Protein AF-H1VP75-F1 (afdb_monomer_lite)

Structure (mmCIF, N/CA/C/O backbone):
data_AF-H1VP75-F1
#
_entry.id   AF-H1VP75-F1
#
loop_
_atom_site.group_PDB
_atom_site.id
_atom_site.type_symbol
_atom_site.label_atom_id
_atom_site.label_alt_id
_atom_site.label_comp_id
_atom_site.label_asym_id
_atom_site.label_entity_id
_atom_site.label_seq_id
_atom_site.pdbx_PDB_ins_code
_atom_site.Cartn_x
_atom_site.Cartn_y
_atom_site.Cartn_z
_atom_site.occupancy
_atom_site.B_iso_or_equiv
_atom_site.auth_seq_id
_atom_site.auth_comp_id
_atom_site.auth_asym_id
_atom_site.auth_atom_id
_atom_site.pdbx_PDB_model_num
ATOM 1 N N . MET A 1 1 ? -31.547 -0.825 -14.339 1.00 32.09 1 MET A N 1
ATOM 2 C CA . MET A 1 1 ? -30.830 0.451 -14.137 1.00 32.09 1 MET A CA 1
ATOM 3 C C . MET A 1 1 ? -29.362 0.107 -13.967 1.00 32.09 1 MET A C 1
ATOM 5 O O . MET A 1 1 ? -29.005 -0.472 -12.954 1.00 32.09 1 MET A O 1
ATOM 9 N N . MET A 1 2 ? -28.558 0.314 -15.010 1.00 28.89 2 MET A N 1
ATOM 10 C CA . MET A 1 2 ? -27.114 0.065 -14.983 1.00 28.89 2 MET A CA 1
ATOM 11 C C . MET A 1 2 ? -26.442 1.305 -14.394 1.00 28.89 2 MET A C 1
ATOM 13 O O . MET A 1 2 ? -26.453 2.360 -15.022 1.00 28.89 2 MET A O 1
ATOM 17 N N . PHE A 1 3 ? -25.909 1.200 -13.179 1.00 34.31 3 PHE A N 1
ATOM 18 C CA . PHE A 1 3 ? -25.019 2.226 -12.650 1.00 34.31 3 PHE A CA 1
ATOM 19 C C . PHE A 1 3 ? -23.658 2.045 -13.317 1.00 34.31 3 PHE A C 1
ATOM 21 O O . PHE A 1 3 ? -22.965 1.057 -13.089 1.00 34.31 3 PHE A O 1
ATOM 28 N N . SER A 1 4 ? -23.312 2.988 -14.189 1.00 37.53 4 SER A N 1
ATOM 29 C CA . SER A 1 4 ? -21.986 3.100 -14.785 1.00 37.53 4 SER A CA 1
ATOM 30 C C . SER A 1 4 ? -20.977 3.393 -13.671 1.00 37.53 4 SER A C 1
ATOM 32 O O . SER A 1 4 ? -20.866 4.535 -13.225 1.00 37.53 4 SER A O 1
ATOM 34 N N . ARG A 1 5 ? -20.266 2.361 -13.192 1.00 43.53 5 ARG A N 1
ATOM 35 C CA . ARG A 1 5 ? -19.042 2.494 -12.382 1.00 43.53 5 ARG A CA 1
ATOM 36 C C . ARG A 1 5 ? -17.958 3.063 -13.298 1.00 43.53 5 ARG A C 1
ATOM 38 O O . ARG A 1 5 ? -17.157 2.333 -13.870 1.00 43.53 5 ARG A O 1
ATOM 45 N N . GLN A 1 6 ? -17.978 4.373 -13.499 1.00 41.84 6 GLN A N 1
ATOM 46 C CA . GLN A 1 6 ? -16.830 5.056 -14.073 1.00 41.84 6 GLN A CA 1
ATOM 47 C C . GLN A 1 6 ? -15.766 5.083 -12.975 1.00 41.84 6 GLN A C 1
ATOM 49 O O . GLN A 1 6 ? -16.016 5.611 -11.890 1.00 41.84 6 GLN A O 1
ATOM 54 N N . SER A 1 7 ? -14.643 4.405 -13.218 1.00 49.62 7 SER A N 1
ATOM 55 C CA . SER A 1 7 ? -13.555 4.282 -12.250 1.00 49.62 7 SER A CA 1
ATOM 56 C C . SER A 1 7 ? -13.101 5.677 -11.821 1.00 49.62 7 SER A C 1
ATOM 58 O O . SER A 1 7 ? -12.815 6.527 -12.667 1.00 49.62 7 SER A O 1
ATOM 60 N N . VAL A 1 8 ? -13.064 5.917 -10.507 1.00 52.34 8 VAL A N 1
ATOM 61 C CA . VAL A 1 8 ? -12.624 7.182 -9.890 1.00 52.34 8 VAL A CA 1
ATOM 62 C C . VAL A 1 8 ? -11.260 7.616 -10.444 1.00 52.34 8 VAL A C 1
ATOM 64 O O . VAL A 1 8 ? -11.015 8.810 -10.615 1.00 52.34 8 VAL A O 1
ATOM 67 N N . TYR A 1 9 ? -10.424 6.648 -10.828 1.00 51.28 9 TYR A N 1
ATOM 68 C CA . TYR A 1 9 ? -9.094 6.858 -11.391 1.00 51.28 9 TYR A CA 1
ATOM 69 C C . TYR A 1 9 ? -9.112 7.573 -12.746 1.00 51.28 9 TYR A C 1
ATOM 71 O O . TYR A 1 9 ? -8.300 8.461 -12.977 1.00 51.28 9 TYR A O 1
ATOM 79 N N . GLN A 1 10 ? -10.115 7.317 -13.587 1.00 48.91 10 GLN A N 1
ATOM 80 C CA . GLN A 1 10 ? -10.222 7.912 -14.925 1.00 48.91 10 GLN A CA 1
ATOM 81 C C . GLN A 1 10 ? -10.515 9.421 -14.901 1.00 48.91 10 GLN A C 1
ATOM 83 O O . GLN A 1 10 ? -10.321 10.117 -15.895 1.00 48.91 10 GLN A O 1
ATOM 88 N N . LYS A 1 11 ? -11.021 9.940 -13.775 1.00 43.41 11 LYS A N 1
ATOM 89 C CA . LYS A 1 11 ? -11.363 11.359 -13.629 1.00 43.41 11 LYS A CA 1
ATOM 90 C C . LYS A 1 11 ? -10.147 12.217 -13.266 1.00 43.41 11 LYS A C 1
ATOM 92 O O . LYS A 1 11 ? -10.139 13.399 -13.605 1.00 43.41 11 LYS A O 1
ATOM 97 N N . LEU A 1 12 ? -9.130 11.644 -12.618 1.00 52.31 12 LEU A N 1
ATOM 98 C CA . LEU A 1 12 ? -7.956 12.384 -12.142 1.00 52.31 12 LEU A CA 1
ATOM 99 C C . LEU A 1 12 ? -7.039 12.846 -13.287 1.00 52.31 12 LEU A C 1
ATOM 101 O O . LEU A 1 12 ? -6.539 13.966 -13.226 1.00 52.31 12 LEU A O 1
ATOM 105 N N . ASP A 1 13 ? -6.921 12.067 -14.363 1.00 46.62 13 ASP A N 1
ATOM 106 C CA . ASP A 1 13 ? -6.095 12.419 -15.532 1.00 46.62 13 ASP A CA 1
ATOM 107 C C . ASP A 1 13 ? -6.601 13.667 -16.285 1.00 46.62 13 ASP A C 1
ATOM 109 O O . ASP A 1 13 ? -5.836 14.348 -16.960 1.00 46.62 13 ASP A O 1
ATOM 113 N N . SER A 1 14 ? -7.888 14.009 -16.148 1.00 42.66 14 SER A N 1
ATOM 114 C CA . SER A 1 14 ? -8.517 15.128 -16.874 1.00 42.66 14 SER A CA 1
ATOM 115 C C . SER A 1 14 ? -8.315 16.513 -16.244 1.00 42.66 14 SER A C 1
ATOM 117 O O . SER A 1 14 ? -8.568 17.527 -16.891 1.00 42.66 14 SER A O 1
ATOM 119 N N . VAL A 1 15 ? -7.890 16.583 -14.979 1.00 46.62 15 VAL A N 1
ATOM 120 C CA . VAL A 1 15 ? -7.862 17.844 -14.213 1.00 46.62 15 VAL A CA 1
ATOM 121 C C . VAL A 1 15 ? -6.537 18.601 -14.370 1.00 46.62 15 VAL A C 1
ATOM 123 O O . VAL A 1 15 ? -6.511 19.816 -14.197 1.00 46.62 15 VAL A O 1
ATOM 126 N N . SER A 1 16 ? -5.444 17.939 -14.761 1.00 43.50 16 SER A N 1
ATOM 127 C CA . SER A 1 16 ? -4.120 18.574 -14.865 1.00 43.50 16 SER A CA 1
ATOM 128 C C . SER A 1 16 ? -3.934 19.507 -16.070 1.00 43.50 16 SER A C 1
ATOM 130 O O . SER A 1 16 ? -2.901 20.162 -16.164 1.00 43.50 16 SER A O 1
ATOM 132 N N . GLU A 1 17 ? -4.896 19.587 -16.992 1.00 40.44 17 GLU A N 1
ATOM 133 C CA . GLU A 1 17 ? -4.772 20.393 -18.219 1.00 40.44 17 GLU A CA 1
ATOM 134 C C . GLU A 1 17 ? -5.395 21.801 -18.117 1.00 40.44 17 GLU A C 1
ATOM 136 O O . GLU A 1 17 ? -5.283 22.590 -19.054 1.00 40.44 17 GLU A O 1
ATOM 141 N N . ILE A 1 18 ? -6.036 22.155 -16.994 1.00 44.81 18 ILE A N 1
ATOM 142 C CA . ILE A 1 18 ? -6.855 23.375 -16.880 1.00 44.81 18 ILE A CA 1
ATOM 143 C C . ILE A 1 18 ? -6.357 24.291 -15.749 1.00 44.81 18 ILE A C 1
ATOM 145 O O . ILE A 1 18 ? -7.053 24.501 -14.763 1.00 44.81 18 ILE A O 1
ATOM 149 N N . GLU A 1 19 ? -5.180 24.902 -15.893 1.00 38.16 19 GLU A N 1
ATOM 150 C CA . GLU A 1 19 ? -4.859 26.135 -15.154 1.00 38.16 19 GLU A CA 1
ATOM 151 C C . GLU A 1 19 ? -4.257 27.182 -16.095 1.00 38.16 19 GLU A C 1
ATOM 153 O O . GLU A 1 19 ? -3.080 27.160 -16.450 1.00 38.16 19 GLU A O 1
ATOM 158 N N . GLY A 1 20 ? -5.108 28.125 -16.507 1.00 32.78 20 GLY A N 1
ATOM 159 C CA . GLY A 1 20 ? -4.733 29.281 -17.305 1.00 32.78 20 GLY A CA 1
ATOM 160 C C . GLY A 1 20 ? -5.562 30.519 -16.957 1.00 32.78 20 GLY A C 1
ATOM 161 O O . GLY A 1 20 ? -6.690 30.645 -17.413 1.00 32.78 20 GLY A O 1
ATOM 162 N N . SER A 1 21 ? -4.906 31.458 -16.267 1.00 41.31 21 SER A N 1
ATOM 163 C CA . SER A 1 21 ? -4.998 32.924 -16.428 1.00 41.31 21 SER A CA 1
ATOM 164 C C . SER A 1 21 ? -6.206 33.739 -15.909 1.00 41.31 21 SER A C 1
ATOM 166 O O . SER A 1 21 ? -7.359 33.328 -15.978 1.00 41.31 21 SER A O 1
ATOM 168 N N . CYS A 1 22 ? -5.860 34.997 -15.567 1.00 34.41 22 CYS A N 1
ATOM 169 C CA . CYS A 1 22 ? -6.651 36.224 -15.340 1.00 34.41 22 CYS A CA 1
ATOM 170 C C . CYS A 1 22 ? -7.247 36.444 -13.931 1.00 34.41 22 CYS A C 1
ATOM 172 O O . CYS A 1 22 ? -7.777 35.527 -13.325 1.00 34.41 22 CYS A O 1
ATOM 174 N N . CYS A 1 23 ? -7.230 37.649 -13.341 1.00 35.09 23 CYS A N 1
ATOM 175 C CA . CYS A 1 23 ? -7.041 39.002 -13.890 1.00 35.09 23 CYS A CA 1
ATOM 176 C C . CYS A 1 23 ? -6.851 40.058 -12.774 1.00 35.09 23 CYS A C 1
ATOM 178 O O . CYS A 1 23 ? -7.341 39.887 -11.660 1.00 35.09 23 CYS A O 1
ATOM 180 N N . ASP A 1 24 ? -6.197 41.162 -13.143 1.00 38.38 24 ASP A N 1
ATOM 181 C CA . ASP A 1 24 ? -6.034 42.439 -12.425 1.00 38.38 24 ASP A CA 1
ATOM 182 C C . ASP A 1 24 ? -6.981 43.509 -13.021 1.00 38.38 24 ASP A C 1
ATOM 184 O O . ASP A 1 24 ? -7.238 43.441 -14.229 1.00 38.38 24 ASP A O 1
ATOM 188 N N . SER A 1 25 ? -7.475 44.469 -12.216 1.00 40.12 25 SER A N 1
ATOM 189 C CA . SER A 1 25 ? -7.708 45.904 -12.547 1.00 40.12 25 SER A CA 1
ATOM 190 C C . SER A 1 25 ? -8.699 46.627 -11.607 1.00 40.12 25 SER A C 1
ATOM 192 O O . SER A 1 25 ? -9.813 46.164 -11.355 1.00 40.12 25 SER A O 1
ATOM 194 N N . ASP A 1 26 ? -8.276 47.826 -11.193 1.00 40.31 26 ASP A N 1
ATOM 195 C CA . ASP A 1 26 ? -8.882 48.814 -10.289 1.00 40.31 26 ASP A CA 1
ATOM 196 C C . ASP A 1 26 ? -9.926 49.799 -10.906 1.00 40.31 26 ASP A C 1
ATOM 198 O O . ASP A 1 26 ? -9.920 50.105 -12.096 1.00 40.31 26 ASP A O 1
ATOM 202 N N . ASP A 1 27 ? -10.699 50.406 -9.987 1.00 44.50 27 ASP A N 1
ATOM 203 C CA . ASP A 1 27 ? -11.094 51.832 -9.840 1.00 44.50 27 ASP A CA 1
ATOM 204 C C . ASP A 1 27 ? -12.328 52.528 -10.497 1.00 44.50 27 ASP A C 1
ATOM 206 O O . ASP A 1 27 ? -12.499 52.622 -11.709 1.00 44.50 27 ASP A O 1
ATOM 210 N N . ARG A 1 28 ? -13.021 53.268 -9.597 1.00 37.69 28 ARG A N 1
ATOM 211 C CA . ARG A 1 28 ? -13.555 54.657 -9.705 1.00 37.69 28 ARG A CA 1
ATOM 212 C C . ARG A 1 28 ? -15.016 54.963 -10.136 1.00 37.69 28 ARG A C 1
ATOM 214 O O . ARG A 1 28 ? -15.326 55.197 -11.294 1.00 37.69 28 ARG A O 1
ATOM 221 N N . GLY A 1 29 ? -15.859 55.196 -9.117 1.00 36.44 29 GLY A N 1
ATOM 222 C CA . GLY A 1 29 ? -16.499 56.499 -8.809 1.00 36.44 29 GLY A CA 1
ATOM 223 C C . GLY A 1 29 ? -17.673 57.046 -9.651 1.00 36.44 29 GLY A C 1
ATOM 224 O O . GLY A 1 29 ? -17.472 57.621 -10.714 1.00 36.44 29 GLY A O 1
ATOM 225 N N . SER A 1 30 ? -18.880 57.077 -9.065 1.00 42.69 30 SER A N 1
ATOM 226 C CA . SER A 1 30 ? -19.946 58.044 -9.399 1.00 42.69 30 SER A CA 1
ATOM 227 C C . SER A 1 30 ? -20.739 58.423 -8.138 1.00 42.69 30 SER A C 1
ATOM 229 O O . SER A 1 30 ? -21.188 57.556 -7.389 1.00 42.69 30 SER A O 1
ATOM 231 N N . ILE A 1 31 ? -20.869 59.726 -7.873 1.00 42.03 31 ILE A N 1
ATOM 232 C CA . ILE A 1 31 ? -21.568 60.302 -6.714 1.00 42.03 31 ILE A CA 1
ATOM 233 C C . ILE A 1 31 ? -23.073 60.375 -7.026 1.00 42.03 31 ILE A C 1
ATOM 235 O O . ILE A 1 31 ? -23.482 61.099 -7.930 1.00 42.03 31 ILE A O 1
ATOM 239 N N . TYR A 1 32 ? -23.902 59.661 -6.256 1.00 42.69 32 TYR A N 1
ATOM 240 C CA . TYR A 1 32 ? -25.370 59.669 -6.350 1.00 42.69 32 TYR A CA 1
ATOM 241 C C . TYR A 1 32 ? -25.986 60.328 -5.103 1.00 42.69 32 TYR A C 1
ATOM 243 O O . TYR A 1 32 ? -25.679 59.944 -3.977 1.00 42.69 32 TYR A O 1
ATOM 251 N N . GLN A 1 33 ? -26.865 61.316 -5.295 1.00 51.53 33 GLN A N 1
ATOM 252 C CA . GLN A 1 33 ? -27.595 62.036 -4.239 1.00 51.53 33 GLN A CA 1
ATOM 253 C C . GLN A 1 33 ? -29.084 61.630 -4.242 1.00 51.53 33 GLN A C 1
ATOM 255 O O . GLN A 1 33 ? -29.780 61.957 -5.206 1.00 51.53 33 GLN A O 1
ATOM 260 N N . PRO A 1 34 ? -29.601 60.948 -3.191 1.00 52.00 34 PRO A N 1
ATOM 261 C CA . PRO A 1 34 ? -31.041 60.685 -3.084 1.00 52.00 34 PRO A CA 1
ATOM 262 C C . PRO A 1 34 ? -31.659 60.949 -1.684 1.00 52.00 34 PRO A C 1
ATOM 264 O O . PRO A 1 34 ? -32.256 60.040 -1.109 1.00 52.00 34 PRO A O 1
ATOM 267 N N . ASP A 1 35 ? -31.594 62.154 -1.099 1.00 60.47 35 ASP A N 1
ATOM 268 C CA . ASP A 1 35 ? -32.059 62.362 0.304 1.00 60.47 35 ASP A CA 1
ATOM 269 C C . ASP A 1 35 ? -33.523 62.839 0.507 1.00 60.47 35 ASP A C 1
ATOM 271 O O . ASP A 1 35 ? -33.879 63.360 1.559 1.00 60.47 35 ASP A O 1
ATOM 275 N N . LEU A 1 36 ? -34.442 62.641 -0.447 1.00 56.59 36 LEU A N 1
ATOM 276 C CA . LEU A 1 36 ? -35.873 62.954 -0.207 1.00 56.59 36 LEU A CA 1
ATOM 277 C C . LEU A 1 36 ? -36.813 61.767 -0.430 1.00 56.59 36 LEU A C 1
ATOM 279 O O . LEU A 1 36 ? -37.735 61.544 0.353 1.00 56.59 36 LEU A O 1
ATOM 283 N N . LYS A 1 37 ? -36.535 60.924 -1.428 1.00 55.75 37 LYS A N 1
ATOM 284 C CA . LYS A 1 37 ? -37.311 59.700 -1.675 1.00 55.75 37 LYS A CA 1
ATOM 285 C C . LYS A 1 37 ? -37.009 58.626 -0.616 1.00 55.75 37 LYS A C 1
ATOM 287 O O . LYS A 1 37 ? -37.915 57.937 -0.170 1.00 55.75 37 LYS A O 1
ATOM 292 N N . SER A 1 38 ? -35.770 58.554 -0.123 1.00 57.03 38 SER A N 1
ATOM 293 C CA . SER A 1 38 ? -35.338 57.565 0.879 1.00 57.03 38 SER A CA 1
ATOM 294 C C . SER A 1 38 ? -36.133 57.642 2.193 1.00 57.03 38 SER A C 1
ATOM 296 O O . SER A 1 38 ? -36.594 56.622 2.699 1.00 57.03 38 SER A O 1
ATOM 298 N N . ARG A 1 39 ? -36.400 58.852 2.707 1.00 60.00 39 ARG A N 1
ATOM 299 C CA . ARG A 1 39 ? -37.064 59.057 4.010 1.00 60.00 39 ARG A CA 1
ATOM 300 C C . ARG A 1 39 ? -38.538 58.634 4.019 1.00 60.00 39 ARG A C 1
ATOM 302 O O . ARG A 1 39 ? -39.005 58.071 5.006 1.00 60.00 39 ARG A O 1
ATOM 309 N N . TYR A 1 40 ? -39.250 58.838 2.909 1.00 56.88 40 TYR A N 1
ATOM 310 C CA . TYR A 1 40 ? -40.641 58.395 2.748 1.00 56.88 40 TYR A CA 1
ATOM 311 C C . TYR A 1 40 ? -40.747 56.867 2.633 1.00 56.88 40 TYR A C 1
ATOM 313 O O . TYR A 1 40 ? -41.614 56.250 3.252 1.00 56.88 40 TYR A O 1
ATOM 321 N N . TYR A 1 41 ? -39.821 56.243 1.896 1.00 58.72 41 TYR A N 1
ATOM 322 C CA . TYR A 1 41 ? -39.771 54.788 1.762 1.00 58.72 41 TYR A CA 1
ATOM 323 C C . TYR A 1 41 ? -39.322 54.114 3.068 1.00 58.72 41 TYR A C 1
ATOM 325 O O . TYR A 1 41 ? -39.960 53.158 3.492 1.00 58.72 41 TYR A O 1
ATOM 333 N N . LEU A 1 42 ? -38.315 54.641 3.772 1.00 59.69 42 LEU A N 1
ATOM 334 C CA . LEU A 1 42 ? -37.918 54.162 5.103 1.00 59.69 42 LEU A CA 1
ATOM 335 C C . LEU A 1 42 ? -39.085 54.248 6.099 1.00 59.69 42 LEU A C 1
ATOM 337 O O . LEU A 1 42 ? -39.408 53.254 6.744 1.00 59.69 42 LEU A O 1
ATOM 341 N N . SER A 1 43 ? -39.784 55.385 6.163 1.00 62.56 43 SER A N 1
ATOM 342 C CA . SER A 1 43 ? -40.938 55.574 7.054 1.00 62.56 43 SER A CA 1
ATOM 343 C C . SER A 1 43 ? -42.071 54.565 6.811 1.00 62.56 43 SER A C 1
ATOM 345 O O . SER A 1 43 ? -42.667 54.087 7.776 1.00 62.56 43 SER A O 1
ATOM 347 N N . GLN A 1 44 ? -42.347 54.188 5.556 1.00 61.84 44 GLN A N 1
ATOM 348 C CA . GLN A 1 44 ? -43.374 53.186 5.243 1.00 61.84 44 GLN A CA 1
ATOM 349 C C . GLN A 1 44 ? -42.910 51.729 5.377 1.00 61.84 44 GLN A C 1
ATOM 351 O O . GLN A 1 44 ? -43.738 50.850 5.631 1.00 61.84 44 GLN A O 1
ATOM 356 N N . MET A 1 45 ? -41.621 51.445 5.182 1.00 63.09 45 MET A N 1
ATOM 357 C CA . MET A 1 45 ? -41.094 50.075 5.184 1.00 63.09 45 MET A CA 1
ATOM 358 C C . MET A 1 45 ? -40.737 49.582 6.593 1.00 63.09 45 MET A C 1
ATOM 360 O O . MET A 1 45 ? -40.909 48.400 6.880 1.00 63.09 45 MET A O 1
ATOM 364 N N . LEU A 1 46 ? -40.328 50.475 7.502 1.00 71.50 46 LEU A N 1
ATOM 365 C CA . LEU A 1 46 ? -39.996 50.147 8.895 1.00 71.50 46 LEU A CA 1
ATOM 366 C C . LEU A 1 46 ? -41.107 49.399 9.668 1.00 71.50 46 LEU A C 1
ATOM 368 O O . LEU A 1 46 ? -40.794 48.362 10.257 1.00 71.50 46 LEU A O 1
ATOM 372 N N . PRO A 1 47 ? -42.392 49.822 9.658 1.00 74.31 47 PRO A N 1
ATOM 373 C CA . PRO A 1 47 ? -43.441 49.093 10.378 1.00 74.31 47 PRO A CA 1
ATOM 374 C C . PRO A 1 47 ? -43.728 47.717 9.762 1.00 74.31 47 PRO A C 1
ATOM 376 O O . PRO A 1 47 ? -44.046 46.773 10.481 1.00 74.31 47 PRO A O 1
ATOM 379 N N . LYS A 1 48 ? -43.566 47.575 8.440 1.00 76.88 48 LYS A N 1
ATOM 380 C CA . LYS A 1 48 ? -43.761 46.302 7.730 1.00 76.88 48 LYS A CA 1
ATOM 381 C C . LYS A 1 48 ? -42.634 45.316 8.034 1.00 76.88 48 LYS A C 1
ATOM 383 O O . LYS A 1 48 ? -42.911 44.150 8.295 1.00 76.88 48 LYS A O 1
ATOM 388 N N . CYS A 1 49 ? -41.388 45.789 8.075 1.00 75.56 49 CYS A N 1
ATOM 389 C CA . CYS A 1 49 ? -40.243 44.983 8.487 1.00 75.56 49 CYS A CA 1
ATOM 390 C C . CYS A 1 49 ? -40.357 44.557 9.955 1.00 75.56 49 CYS A C 1
ATOM 392 O O . CYS A 1 49 ? -40.134 43.391 10.258 1.00 75.56 49 CYS A O 1
ATOM 394 N N . ALA A 1 50 ? -40.757 45.459 10.857 1.00 78.62 50 ALA A N 1
ATOM 395 C CA . ALA A 1 50 ? -40.938 45.129 12.271 1.00 78.62 50 ALA A CA 1
ATOM 396 C C . ALA A 1 50 ? -42.025 44.061 12.484 1.00 78.62 50 ALA A C 1
ATOM 398 O O . ALA A 1 50 ? -41.824 43.121 13.252 1.00 78.62 50 ALA A O 1
ATOM 399 N N . LEU A 1 51 ? -43.145 44.160 11.759 1.00 81.00 51 LEU A N 1
ATOM 400 C CA . LEU A 1 51 ? -44.225 43.175 11.818 1.00 81.00 51 LEU A CA 1
ATOM 401 C C . LEU A 1 51 ? -43.781 41.824 11.238 1.00 81.00 51 LEU A C 1
ATOM 403 O O . LEU A 1 51 ? -44.006 40.789 11.860 1.00 81.00 51 LEU A O 1
ATOM 407 N N . PHE A 1 52 ? -43.081 41.827 10.101 1.00 81.75 52 PHE A N 1
ATOM 408 C CA . PHE A 1 52 ? -42.553 40.606 9.487 1.00 81.75 52 PHE A CA 1
ATOM 409 C C . PHE A 1 52 ? -41.519 39.907 10.382 1.00 81.75 52 PHE A C 1
ATOM 411 O O . PHE A 1 52 ? -41.625 38.706 10.623 1.00 81.75 52 PHE A O 1
ATOM 418 N N . LEU A 1 53 ? -40.567 40.657 10.944 1.00 81.38 53 LEU A N 1
ATOM 419 C CA . LEU A 1 53 ? -39.569 40.122 11.873 1.00 81.38 53 LEU A CA 1
ATOM 420 C C . LEU A 1 53 ? -40.226 39.588 13.154 1.00 81.38 53 LEU A C 1
ATOM 422 O O . LEU A 1 53 ? -39.863 38.508 13.610 1.00 81.38 53 LEU A O 1
ATOM 426 N N . GLY A 1 54 ? -41.234 40.281 13.694 1.00 78.62 54 GLY A N 1
ATOM 427 C CA . GLY A 1 54 ? -41.997 39.814 14.854 1.00 78.62 54 GLY A CA 1
ATOM 428 C C . GLY A 1 54 ? -42.722 38.487 14.604 1.00 78.62 54 GLY A C 1
ATOM 429 O O . GLY A 1 54 ? -42.661 37.588 15.440 1.00 78.62 54 GLY A O 1
ATOM 430 N N . VAL A 1 55 ? -43.346 38.324 13.432 1.00 82.25 55 VAL A N 1
ATOM 431 C CA . VAL A 1 55 ? -44.014 37.070 13.033 1.00 82.25 55 VAL A CA 1
ATOM 432 C C . VAL A 1 55 ? -43.006 35.929 12.863 1.00 82.25 55 VAL A C 1
ATOM 434 O O . VAL A 1 55 ? -43.255 34.823 13.341 1.00 82.25 55 VAL A O 1
ATOM 437 N N . VAL A 1 56 ? -41.844 36.194 12.255 1.00 77.75 56 VAL A N 1
ATOM 438 C CA . VAL A 1 56 ? -40.766 35.200 12.109 1.00 77.75 56 VAL A CA 1
ATOM 439 C C . VAL A 1 56 ? -40.217 34.770 13.473 1.00 77.75 56 VAL A C 1
ATOM 441 O O . VAL A 1 56 ? -40.051 33.573 13.711 1.00 77.75 56 VAL A O 1
ATOM 444 N N . PHE A 1 57 ? -39.993 35.709 14.398 1.00 72.75 57 PHE A N 1
ATOM 445 C CA . PHE A 1 57 ? -39.546 35.387 15.757 1.00 72.75 57 PHE A CA 1
ATOM 446 C C . PHE A 1 57 ? -40.580 34.539 16.511 1.00 72.75 57 PHE A C 1
ATOM 448 O O . PHE A 1 57 ? -40.221 33.503 17.069 1.00 72.75 57 PHE A O 1
ATOM 455 N N . LEU A 1 58 ? -41.864 34.910 16.475 1.00 71.25 58 LEU A N 1
ATOM 456 C CA . LEU A 1 58 ? -42.932 34.169 17.159 1.00 71.25 58 LEU A CA 1
ATOM 457 C C . LEU A 1 58 ? -43.154 32.761 16.585 1.00 71.25 58 LEU A C 1
ATOM 459 O O . LEU A 1 58 ? -43.478 31.848 17.340 1.00 71.25 58 LEU A O 1
ATOM 463 N N . ALA A 1 59 ? -42.936 32.560 15.282 1.00 68.12 59 ALA A N 1
ATOM 464 C CA . ALA A 1 59 ? -43.026 31.243 14.648 1.00 68.12 59 ALA A CA 1
ATOM 465 C C . ALA A 1 59 ? -41.790 30.355 14.905 1.00 68.12 59 ALA A C 1
ATOM 467 O O . ALA A 1 59 ? -41.899 29.130 14.889 1.00 68.12 59 ALA A O 1
ATOM 468 N N . SER A 1 60 ? -40.622 30.952 15.175 1.00 62.88 60 SER A N 1
ATOM 469 C CA . SER A 1 60 ? -39.356 30.217 15.346 1.00 62.88 60 SER A CA 1
ATOM 470 C C . SER A 1 60 ? -39.107 29.742 16.784 1.00 62.88 60 SER A C 1
ATOM 472 O O . SER A 1 60 ? -38.428 28.736 16.996 1.00 62.88 60 SER A O 1
ATOM 474 N N . ILE A 1 61 ? -39.665 30.430 17.787 1.00 66.88 61 ILE A N 1
ATOM 475 C CA . ILE A 1 61 ? -39.442 30.118 19.213 1.00 66.88 61 ILE A CA 1
ATOM 476 C C . ILE A 1 61 ? -40.074 28.764 19.635 1.00 66.88 61 ILE A C 1
ATOM 478 O O . ILE A 1 61 ? -39.403 28.007 20.340 1.00 66.88 61 ILE A O 1
ATOM 482 N N . PRO A 1 62 ? -41.290 28.373 19.190 1.00 62.34 62 PRO A N 1
ATOM 483 C CA . PRO A 1 62 ? -41.876 27.079 19.560 1.00 62.34 62 PRO A CA 1
ATOM 484 C C . PRO A 1 62 ? -41.183 25.877 18.897 1.00 62.34 62 PRO A C 1
ATOM 486 O O . PRO A 1 62 ? -41.091 24.810 19.500 1.00 62.34 62 PRO A O 1
ATOM 489 N N . GLY A 1 63 ? -40.652 26.042 17.677 1.00 59.66 63 GLY A N 1
ATOM 490 C CA . GLY A 1 63 ? -40.014 24.956 16.919 1.00 59.66 63 GLY A CA 1
ATOM 491 C C . GLY A 1 63 ? -38.690 24.476 17.524 1.00 59.66 63 GLY A C 1
ATOM 492 O O . GLY A 1 63 ? -38.402 23.279 17.533 1.00 59.66 63 GLY A O 1
ATOM 493 N N . LEU A 1 64 ? -37.909 25.391 18.108 1.00 60.66 64 LEU A N 1
ATOM 494 C CA . LEU A 1 64 ? -36.652 25.053 18.783 1.00 60.66 64 LEU A CA 1
ATOM 495 C C . LEU A 1 64 ? -36.880 24.304 20.106 1.00 60.66 64 LEU A C 1
ATOM 497 O O . LEU A 1 64 ? -36.084 23.432 20.455 1.00 60.66 64 LEU A O 1
ATOM 501 N N . ALA A 1 65 ? -37.973 24.598 20.818 1.00 59.84 65 ALA A N 1
ATOM 502 C CA . ALA A 1 65 ? -38.337 23.900 22.052 1.00 59.84 65 ALA A CA 1
ATOM 503 C C . ALA A 1 65 ? -38.778 22.448 21.781 1.00 59.84 65 ALA A C 1
ATOM 505 O O . ALA A 1 65 ? -38.387 21.539 22.514 1.00 59.84 65 ALA A O 1
ATOM 506 N N . SER A 1 66 ? -39.507 22.201 20.687 1.00 58.66 66 SER A N 1
ATOM 507 C CA . SER A 1 66 ? -39.915 20.848 20.282 1.00 58.66 66 SER A CA 1
ATOM 508 C C . SER A 1 66 ? -38.755 19.987 19.757 1.00 58.66 66 SER A C 1
ATOM 510 O O . SER A 1 66 ? -38.754 18.777 19.978 1.00 58.66 66 SER A O 1
ATOM 512 N N . LEU A 1 67 ? -37.720 20.582 19.142 1.00 57.28 67 LEU A N 1
ATOM 513 C CA . LEU A 1 67 ? -36.510 19.847 18.730 1.00 57.28 67 LEU A CA 1
ATOM 514 C C . LEU A 1 67 ? -35.676 19.341 19.917 1.00 57.28 67 LEU A C 1
ATOM 516 O O . LEU A 1 67 ? -35.003 18.317 19.803 1.00 57.28 67 LEU A O 1
ATOM 520 N N . LYS A 1 68 ? -35.711 20.037 21.059 1.00 57.34 68 LYS A N 1
ATOM 521 C CA . LYS A 1 68 ? -34.975 19.618 22.261 1.00 57.34 68 LYS A CA 1
ATOM 522 C C . LYS A 1 68 ? -35.573 18.365 22.905 1.00 57.34 68 LYS A C 1
ATOM 524 O O . LYS A 1 68 ? -34.818 17.604 23.494 1.00 57.34 68 LYS A O 1
ATOM 529 N N . LEU A 1 69 ? -36.878 18.121 22.744 1.00 55.03 69 LEU A N 1
ATOM 530 C CA . LEU A 1 69 ? -37.566 16.975 23.353 1.00 55.03 69 LEU A CA 1
ATOM 531 C C . LEU A 1 69 ? -37.379 15.665 22.563 1.00 55.03 69 LEU A C 1
ATOM 533 O O . LEU A 1 69 ? -37.332 14.591 23.154 1.00 55.03 69 LEU A O 1
ATOM 537 N N . LEU A 1 70 ? -37.208 15.746 21.238 1.00 56.03 70 LEU A N 1
ATOM 538 C CA . LEU A 1 70 ? -36.870 14.588 20.391 1.00 56.03 70 LEU A CA 1
ATOM 539 C C . LEU A 1 70 ? -35.364 14.274 20.381 1.00 56.03 70 LEU A C 1
ATOM 541 O O . LEU A 1 70 ? -34.964 13.162 20.044 1.00 56.03 70 LEU A O 1
ATOM 545 N N . ALA A 1 71 ? -34.516 15.234 20.762 1.00 57.41 71 ALA A N 1
ATOM 546 C CA . ALA A 1 71 ? -33.074 15.023 20.883 1.00 57.41 71 ALA A CA 1
ATOM 547 C C . ALA A 1 71 ? -32.674 14.313 22.191 1.00 57.41 71 ALA A C 1
ATOM 549 O O . ALA A 1 71 ? -31.576 13.769 22.267 1.00 57.41 71 ALA A O 1
ATOM 550 N N . THR A 1 72 ? -33.548 14.297 23.205 1.00 56.53 72 THR A N 1
ATOM 551 C CA . THR A 1 72 ? -33.286 13.669 24.513 1.00 56.53 72 THR A CA 1
ATOM 552 C C . THR A 1 72 ? -33.628 12.182 24.587 1.00 56.53 72 THR A C 1
ATOM 554 O O . THR A 1 72 ? -33.285 11.551 25.578 1.00 56.53 72 THR A O 1
ATOM 557 N N . SER A 1 73 ? -34.259 11.60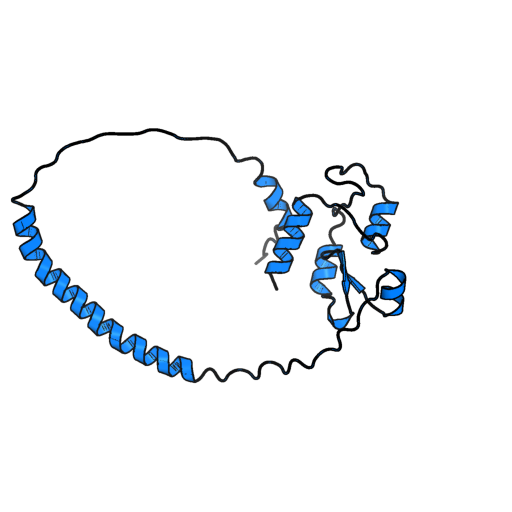4 23.560 1.00 59.06 73 SER A N 1
ATOM 558 C CA . SER A 1 73 ? -34.560 10.163 23.495 1.00 59.06 73 SER A CA 1
ATOM 559 C C . SER A 1 73 ? -33.793 9.436 22.390 1.00 59.06 73 SER A C 1
ATOM 561 O O . SER A 1 73 ? -34.225 8.387 21.918 1.00 59.06 73 SER A O 1
ATOM 563 N N . ARG A 1 74 ? -32.644 9.973 21.957 1.00 59.81 74 ARG A N 1
ATOM 564 C CA . ARG A 1 74 ? -31.617 9.115 21.366 1.00 59.81 74 ARG A CA 1
ATOM 565 C C . ARG A 1 74 ? -30.958 8.391 22.521 1.00 59.81 74 ARG A C 1
ATOM 567 O O . ARG A 1 74 ? -29.974 8.879 23.072 1.00 59.81 74 ARG A O 1
ATOM 574 N N . ASP A 1 75 ? -31.552 7.261 22.889 1.00 56.53 75 ASP A N 1
ATOM 575 C CA . ASP A 1 75 ? -30.841 6.203 23.587 1.00 56.53 75 ASP A CA 1
ATOM 576 C C . ASP A 1 75 ? -29.475 6.094 22.920 1.00 56.53 75 ASP A C 1
ATOM 578 O O . ASP A 1 75 ? -29.365 5.822 21.719 1.00 56.53 75 ASP A O 1
ATOM 582 N N . ALA A 1 76 ? -28.439 6.446 23.678 1.00 60.72 76 ALA A N 1
ATOM 583 C CA . ALA A 1 76 ? -27.084 6.168 23.279 1.00 60.72 76 ALA A CA 1
ATOM 584 C C . ALA A 1 76 ? -27.053 4.659 23.055 1.00 60.72 76 ALA A C 1
ATOM 586 O O . ALA A 1 76 ? -27.136 3.889 24.013 1.00 60.72 76 ALA A O 1
ATOM 587 N N . LEU A 1 77 ? -27.009 4.253 21.781 1.00 60.91 77 LEU A N 1
ATOM 588 C CA . LEU A 1 77 ? -26.629 2.901 21.402 1.00 60.91 77 LEU A CA 1
ATOM 589 C C . LEU A 1 77 ? -25.448 2.544 22.300 1.00 60.91 77 LEU A C 1
ATOM 591 O O . LEU A 1 77 ? -24.545 3.387 22.410 1.00 60.91 77 LEU A O 1
ATOM 595 N N . PRO A 1 78 ? -25.462 1.385 22.984 1.00 56.03 78 PRO A N 1
ATOM 596 C CA . PRO A 1 78 ? -24.320 0.988 23.781 1.00 56.03 78 PRO A CA 1
ATOM 597 C C . PRO A 1 78 ? -23.130 1.116 22.847 1.00 56.03 78 PRO A C 1
ATOM 599 O O . PRO A 1 78 ? -23.120 0.497 21.780 1.00 56.03 78 PRO A O 1
ATOM 602 N N . LEU A 1 79 ? -22.224 2.043 23.185 1.00 59.72 79 LEU A N 1
ATOM 603 C CA . LEU A 1 79 ? -20.964 2.216 22.491 1.00 59.72 79 LEU A CA 1
ATOM 604 C C . LEU A 1 79 ? -20.420 0.805 22.457 1.00 59.72 79 LEU A C 1
ATOM 606 O O . LEU A 1 79 ? -20.131 0.294 23.540 1.00 59.72 79 LEU A O 1
ATOM 610 N N . SER A 1 80 ? -20.457 0.173 21.271 1.00 61.72 80 SER A N 1
ATOM 611 C CA . SER A 1 80 ? -20.015 -1.201 21.050 1.00 61.72 80 SER A CA 1
ATOM 612 C C . SER A 1 80 ? -18.847 -1.381 21.975 1.00 61.72 80 SER A C 1
ATOM 614 O O . SER A 1 80 ? -17.885 -0.620 21.826 1.00 61.72 80 SER A O 1
ATOM 616 N N . GLU A 1 81 ? -19.014 -2.226 22.996 1.00 57.22 81 GLU A N 1
ATOM 617 C CA . GLU A 1 81 ? -17.993 -2.461 23.997 1.00 57.22 81 GLU A CA 1
ATOM 618 C C . GLU A 1 81 ? -16.727 -2.647 23.182 1.00 57.22 81 GLU A C 1
ATOM 620 O O . GLU A 1 81 ? -16.639 -3.573 22.372 1.00 57.22 81 GLU A O 1
ATOM 625 N N . ARG A 1 82 ? -15.833 -1.650 23.223 1.00 59.94 82 ARG A N 1
ATOM 626 C CA . ARG A 1 82 ? -14.562 -1.738 22.525 1.00 59.94 82 ARG A CA 1
ATOM 627 C C . ARG A 1 82 ? -13.801 -2.729 23.369 1.00 59.94 82 ARG A C 1
ATOM 629 O O . ARG A 1 82 ? -13.000 -2.327 24.205 1.00 59.94 82 ARG A O 1
ATOM 636 N N . ILE A 1 83 ? -14.138 -4.009 23.201 1.00 58.44 83 ILE A N 1
ATOM 637 C CA . ILE A 1 83 ? -13.313 -5.130 23.593 1.00 58.44 83 ILE A CA 1
ATOM 638 C C . ILE A 1 83 ? -11.956 -4.718 23.052 1.00 58.44 83 ILE A C 1
ATOM 640 O O . ILE A 1 83 ? -1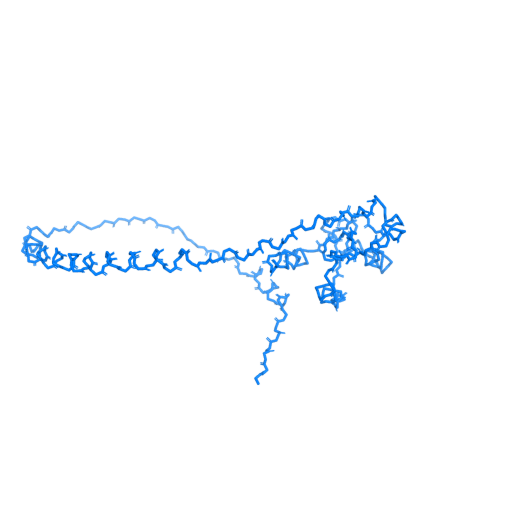1.853 -4.502 21.838 1.00 58.44 83 ILE A O 1
ATOM 644 N N . PRO A 1 84 ? -10.955 -4.475 23.912 1.00 56.41 84 PRO A N 1
ATOM 645 C CA . PRO A 1 84 ? -9.628 -4.185 23.429 1.00 56.41 84 PRO A CA 1
ATOM 646 C C . PRO A 1 84 ? -9.220 -5.427 22.648 1.00 56.41 84 PRO A C 1
ATOM 648 O O . PRO A 1 84 ? -8.845 -6.432 23.245 1.00 56.41 84 PRO A O 1
ATOM 651 N N . THR A 1 85 ? -9.377 -5.409 21.322 1.00 55.75 85 THR A N 1
ATOM 652 C CA . THR A 1 85 ? -8.747 -6.395 20.459 1.00 55.75 85 THR A CA 1
ATOM 653 C C . THR A 1 85 ? -7.280 -6.264 20.809 1.00 55.75 85 THR A C 1
ATOM 655 O O . THR A 1 85 ? -6.741 -5.166 20.613 1.00 55.75 85 THR A O 1
ATOM 658 N N . PRO A 1 86 ? -6.649 -7.290 21.407 1.00 61.75 86 PRO A N 1
ATOM 659 C CA . PRO A 1 86 ? -5.226 -7.230 21.663 1.00 61.75 86 PRO A CA 1
ATOM 660 C C . PRO A 1 86 ? -4.599 -6.884 20.320 1.00 61.75 86 PRO A C 1
ATOM 662 O O . PRO A 1 86 ? -4.788 -7.629 19.356 1.00 61.75 86 PRO A O 1
ATOM 665 N N . ILE A 1 87 ? -3.981 -5.704 20.209 1.00 62.78 87 ILE A N 1
ATOM 666 C CA . ILE A 1 87 ? -3.311 -5.313 18.973 1.00 62.78 87 ILE A CA 1
ATOM 667 C C . ILE A 1 87 ? -2.109 -6.243 18.897 1.00 62.78 87 ILE A C 1
ATOM 669 O O . ILE A 1 87 ? -1.063 -5.991 19.494 1.00 62.78 87 ILE A O 1
ATOM 673 N N . THR A 1 88 ? -2.304 -7.383 18.244 1.00 75.00 88 THR A N 1
ATOM 674 C CA . THR A 1 88 ? -1.234 -8.296 17.885 1.00 75.00 88 THR A CA 1
ATOM 675 C C . THR A 1 88 ? -0.308 -7.498 16.985 1.00 75.00 88 THR A C 1
ATOM 677 O O . THR A 1 88 ? -0.713 -7.050 15.920 1.00 75.00 88 THR A O 1
ATOM 680 N N . GLN A 1 89 ? 0.903 -7.214 17.448 1.00 85.06 89 GLN A N 1
ATOM 681 C CA . GLN A 1 89 ? 1.875 -6.485 16.641 1.00 85.06 89 GLN A CA 1
ATOM 682 C C . GLN A 1 89 ? 2.319 -7.383 15.481 1.00 85.06 89 GLN A C 1
ATOM 684 O O . GLN A 1 89 ? 2.469 -8.585 15.673 1.00 85.06 89 GLN A O 1
ATOM 689 N N . CYS A 1 90 ? 2.558 -6.813 14.299 1.00 93.44 90 CYS A N 1
ATOM 690 C CA . CYS A 1 90 ? 3.044 -7.556 13.128 1.00 93.44 90 CYS A CA 1
ATOM 691 C C . CYS A 1 90 ? 4.572 -7.624 13.037 1.00 93.44 90 CYS A C 1
ATOM 693 O O . CYS A 1 90 ? 5.125 -7.907 11.978 1.00 93.44 90 CYS A O 1
ATOM 695 N N . GLY A 1 91 ? 5.261 -7.376 14.151 1.00 91.50 91 GLY A N 1
ATOM 696 C CA . GLY A 1 91 ? 6.715 -7.381 14.194 1.00 91.50 91 GLY A CA 1
ATOM 697 C C . GLY A 1 91 ? 7.347 -6.212 13.438 1.00 91.50 91 GLY A C 1
ATOM 698 O O . GLY A 1 91 ? 6.728 -5.172 13.217 1.00 91.50 91 GLY A O 1
ATOM 699 N N . SER A 1 92 ? 8.613 -6.397 13.072 1.00 91.50 92 SER A N 1
ATOM 700 C CA . SER A 1 92 ? 9.469 -5.378 12.448 1.00 91.50 92 SER A CA 1
ATOM 701 C C . SER A 1 92 ? 9.997 -5.764 11.062 1.00 91.50 92 SER A C 1
ATOM 703 O O . SER A 1 92 ? 10.656 -4.952 10.410 1.00 91.50 92 SER A O 1
ATOM 705 N N . SER A 1 93 ? 9.709 -6.985 10.596 1.00 94.12 93 SER A N 1
ATOM 706 C CA . SER A 1 93 ? 10.110 -7.480 9.275 1.00 94.12 93 SER A CA 1
ATOM 707 C C . SER A 1 93 ? 8.975 -8.246 8.584 1.00 94.12 93 SER A C 1
ATOM 709 O O . SER A 1 93 ? 8.121 -8.815 9.272 1.00 94.12 93 SER A O 1
ATOM 711 N N . PRO A 1 94 ? 8.971 -8.330 7.240 1.00 96.31 94 PRO A N 1
ATOM 712 C CA . PRO A 1 94 ? 8.004 -9.145 6.502 1.00 96.31 94 PRO A CA 1
ATOM 713 C C . PRO A 1 94 ? 7.995 -10.621 6.931 1.00 96.31 94 PRO A C 1
ATOM 715 O O . PRO A 1 94 ? 6.946 -11.255 7.011 1.00 96.31 94 PRO A O 1
ATOM 718 N N . GLU A 1 95 ? 9.157 -11.199 7.239 1.00 96.06 95 GLU A N 1
ATOM 719 C CA . GLU A 1 95 ? 9.269 -12.579 7.723 1.00 96.06 95 GLU A CA 1
ATOM 720 C C . GLU A 1 95 ? 8.621 -12.743 9.097 1.00 96.06 95 GLU A C 1
ATOM 722 O O . GLU A 1 95 ? 7.972 -13.755 9.355 1.00 96.06 95 GLU A O 1
ATOM 727 N N . GLU A 1 96 ? 8.808 -11.771 9.990 1.00 95.06 96 GLU A N 1
ATOM 728 C CA . GLU A 1 96 ? 8.173 -11.773 11.305 1.00 95.06 96 GLU A CA 1
ATOM 729 C C . GLU A 1 96 ? 6.657 -11.622 11.194 1.00 95.06 96 GLU A C 1
ATOM 731 O O . GLU A 1 96 ? 5.932 -12.425 11.778 1.00 95.06 96 GLU A O 1
ATOM 736 N N . ALA A 1 97 ? 6.186 -10.683 10.372 1.00 96.06 97 ALA A N 1
ATOM 737 C CA . ALA A 1 97 ? 4.768 -10.472 10.111 1.00 96.06 97 ALA A CA 1
ATOM 738 C C . ALA A 1 97 ? 4.083 -11.754 9.616 1.00 96.06 97 ALA A C 1
ATOM 740 O O . ALA A 1 97 ? 3.051 -12.152 10.157 1.00 96.06 97 ALA A O 1
ATOM 741 N N . ARG A 1 98 ? 4.699 -12.461 8.658 1.00 95.62 98 ARG A N 1
ATOM 742 C CA . ARG A 1 98 ? 4.197 -13.755 8.166 1.00 95.62 98 ARG A CA 1
ATOM 743 C C . ARG A 1 98 ? 4.172 -14.825 9.253 1.00 95.62 98 ARG A C 1
ATOM 745 O O . ARG A 1 98 ? 3.185 -15.546 9.362 1.00 95.62 98 ARG A O 1
ATOM 752 N N . ARG A 1 99 ? 5.221 -14.925 10.081 1.00 96.19 99 ARG A N 1
ATOM 753 C CA . ARG A 1 99 ? 5.245 -15.869 11.218 1.00 96.19 99 ARG A CA 1
ATOM 754 C C . ARG A 1 99 ? 4.142 -15.580 12.235 1.00 96.19 99 ARG A C 1
ATOM 756 O O . ARG A 1 99 ? 3.629 -16.515 12.840 1.00 96.19 99 ARG A O 1
ATOM 763 N N . LEU A 1 100 ? 3.790 -14.309 12.416 1.00 94.31 100 LEU A N 1
ATOM 764 C CA . LEU A 1 100 ? 2.718 -13.857 13.305 1.00 94.31 100 LEU A CA 1
ATOM 765 C C . LEU A 1 100 ? 1.324 -13.935 12.657 1.00 94.31 100 LEU A C 1
ATOM 767 O O . LEU A 1 100 ? 0.334 -13.608 13.306 1.00 94.31 100 LEU A O 1
ATOM 771 N N . GLY A 1 101 ? 1.233 -14.386 11.402 1.00 95.25 101 GLY A N 1
ATOM 772 C CA . GLY A 1 101 ? -0.026 -14.531 10.674 1.00 95.25 101 GLY A CA 1
ATOM 773 C C . GLY A 1 101 ? -0.614 -13.214 10.170 1.00 95.25 101 GLY A C 1
ATOM 774 O O . GLY A 1 101 ? -1.776 -13.193 9.786 1.00 95.25 101 GLY A O 1
ATOM 775 N N . CYS A 1 102 ? 0.150 -12.121 10.166 1.00 96.19 102 CYS A N 1
ATOM 776 C CA . CYS A 1 102 ? -0.303 -10.850 9.611 1.00 96.19 102 CYS A CA 1
ATOM 777 C C . CYS A 1 102 ? -0.455 -10.905 8.089 1.00 96.19 102 CYS A C 1
ATOM 779 O O . CYS A 1 102 ? 0.178 -11.710 7.401 1.00 96.19 102 CYS A O 1
ATOM 781 N N . ARG A 1 103 ? -1.278 -9.998 7.562 1.00 96.69 103 ARG A N 1
ATOM 782 C CA . ARG A 1 103 ? -1.537 -9.830 6.131 1.00 96.69 103 ARG A CA 1
ATOM 783 C C . ARG A 1 103 ? -0.921 -8.528 5.644 1.00 96.69 103 ARG A C 1
ATOM 785 O O . ARG A 1 103 ? -0.911 -7.538 6.372 1.00 96.69 103 ARG A O 1
ATOM 792 N N . PHE A 1 104 ? -0.392 -8.540 4.427 1.00 97.31 104 PHE A N 1
ATOM 793 C CA . PHE A 1 104 ? 0.143 -7.338 3.802 1.00 97.31 104 PHE A CA 1
ATOM 794 C C . PHE A 1 104 ? -0.975 -6.586 3.082 1.00 97.31 104 PHE A C 1
ATOM 796 O O . PHE A 1 104 ? -1.624 -7.138 2.200 1.00 97.31 104 PHE A O 1
ATOM 803 N N . GLU A 1 105 ? -1.199 -5.339 3.477 1.00 95.31 105 GLU A N 1
ATOM 804 C CA . GLU A 1 105 ? -2.219 -4.442 2.946 1.00 95.31 105 GLU A CA 1
ATOM 805 C C . GLU A 1 105 ? -1.576 -3.481 1.941 1.00 95.31 105 GLU A C 1
ATOM 807 O O . GLU A 1 105 ? -0.936 -2.497 2.318 1.00 95.31 105 GLU A O 1
ATOM 812 N N . MET A 1 106 ? -1.719 -3.778 0.646 1.00 95.19 106 MET A N 1
ATOM 813 C CA . MET A 1 106 ? -0.977 -3.095 -0.420 1.00 95.19 106 MET A CA 1
ATOM 814 C C . MET A 1 106 ? -1.315 -1.605 -0.532 1.00 95.19 106 MET A C 1
ATOM 816 O O . MET A 1 106 ? -0.421 -0.792 -0.770 1.00 95.19 106 MET A O 1
ATOM 820 N N . HIS A 1 107 ? -2.581 -1.232 -0.323 1.00 93.31 107 HIS A N 1
ATOM 821 C CA . HIS A 1 107 ? -3.009 0.165 -0.393 1.00 93.31 107 HIS A CA 1
ATOM 822 C C . HIS A 1 107 ? -2.384 1.027 0.700 1.00 93.31 107 HIS A C 1
ATOM 824 O O . HIS A 1 107 ? -2.093 2.188 0.449 1.00 93.31 107 HIS A O 1
ATOM 830 N N . ASN A 1 108 ? -2.139 0.474 1.886 1.00 92.81 108 ASN A N 1
ATOM 831 C CA . ASN A 1 108 ? -1.502 1.166 3.008 1.00 92.81 108 ASN A CA 1
ATOM 832 C C . ASN A 1 108 ? 0.006 0.877 3.105 1.00 92.81 108 ASN A C 1
ATOM 834 O O . ASN A 1 108 ? 0.716 1.458 3.922 1.00 92.81 108 ASN A O 1
ATOM 838 N N . PHE A 1 109 ? 0.496 -0.030 2.257 1.00 94.81 109 PHE A N 1
ATOM 839 C CA . PHE A 1 109 ? 1.874 -0.503 2.220 1.00 94.81 109 PHE A CA 1
ATOM 840 C C . PHE A 1 109 ? 2.380 -0.961 3.602 1.00 94.81 109 PHE A C 1
ATOM 842 O O . PHE A 1 109 ? 3.496 -0.648 4.021 1.00 94.81 109 PHE A O 1
ATOM 849 N N . ALA A 1 110 ? 1.533 -1.696 4.332 1.00 94.69 110 ALA A N 1
ATOM 850 C CA . ALA A 1 110 ? 1.758 -2.066 5.727 1.00 94.69 110 ALA A CA 1
ATOM 851 C C . ALA A 1 110 ? 1.338 -3.512 6.028 1.00 94.69 110 ALA A C 1
ATOM 853 O O . ALA A 1 110 ? 0.464 -4.079 5.379 1.00 94.69 110 ALA A O 1
ATOM 854 N N . TRP A 1 111 ? 1.952 -4.109 7.051 1.00 96.62 111 TRP A N 1
ATOM 855 C CA . TRP A 1 111 ? 1.526 -5.397 7.599 1.00 96.62 111 TRP A CA 1
ATOM 856 C C . TRP A 1 111 ? 0.527 -5.172 8.733 1.00 96.62 111 TRP A C 1
ATOM 858 O O . TRP A 1 111 ? 0.844 -4.484 9.705 1.00 96.62 111 TRP A O 1
ATOM 868 N N . VAL A 1 112 ? -0.658 -5.772 8.620 1.00 95.31 112 VAL A N 1
ATOM 869 C CA . VAL A 1 112 ? -1.759 -5.616 9.579 1.00 95.31 112 VAL A CA 1
ATOM 870 C C . VAL A 1 112 ? -2.219 -6.969 10.130 1.00 95.31 112 VAL A C 1
ATOM 872 O O . VAL A 1 112 ? -2.099 -7.997 9.452 1.00 95.31 112 VAL A O 1
ATOM 875 N N . PRO A 1 113 ? -2.752 -7.015 11.363 1.00 95.06 113 PRO A N 1
ATOM 876 C CA . PRO A 1 113 ? -3.361 -8.229 11.891 1.00 95.06 113 PRO A CA 1
ATOM 877 C C . PRO A 1 113 ? -4.535 -8.704 11.028 1.00 95.06 113 PRO A C 1
ATOM 879 O O . PRO A 1 113 ? -5.233 -7.860 10.463 1.00 95.06 113 PRO A O 1
ATOM 882 N N . PRO A 1 114 ? -4.833 -10.015 10.969 1.00 93.19 114 PRO A N 1
ATOM 883 C CA . PRO A 1 114 ? -5.943 -10.535 10.168 1.00 93.19 114 PRO A CA 1
ATOM 884 C C . PRO A 1 114 ? -7.288 -9.872 10.458 1.00 93.19 114 PRO A C 1
ATOM 886 O O . PRO A 1 114 ? -8.046 -9.616 9.535 1.00 93.19 114 PRO A O 1
ATOM 889 N N . GLN A 1 115 ? -7.563 -9.548 11.725 1.00 91.06 115 GLN A N 1
ATOM 890 C CA . GLN A 1 115 ? -8.793 -8.876 12.151 1.00 91.06 115 GLN A CA 1
ATOM 891 C C . GLN A 1 115 ? -8.900 -7.410 11.704 1.00 91.06 115 GLN A C 1
ATOM 893 O O . GLN A 1 115 ? -9.964 -6.813 11.837 1.00 91.06 115 GLN A O 1
ATOM 898 N N . CYS A 1 116 ? -7.797 -6.815 11.245 1.00 91.31 116 CYS A N 1
ATOM 899 C CA . CYS A 1 116 ? -7.740 -5.437 10.763 1.00 91.31 116 CYS A CA 1
ATOM 900 C C . CYS A 1 116 ? -7.711 -5.347 9.235 1.00 91.31 116 CYS A C 1
ATOM 902 O O . CYS A 1 116 ? -7.940 -4.264 8.709 1.00 91.31 116 CYS A O 1
ATOM 904 N N . TYR A 1 117 ? -7.421 -6.450 8.541 1.00 93.50 117 TYR A N 1
ATOM 905 C CA . TYR A 1 117 ? -7.410 -6.472 7.085 1.00 93.50 117 TYR A CA 1
ATOM 906 C C . TYR A 1 117 ? -8.841 -6.387 6.554 1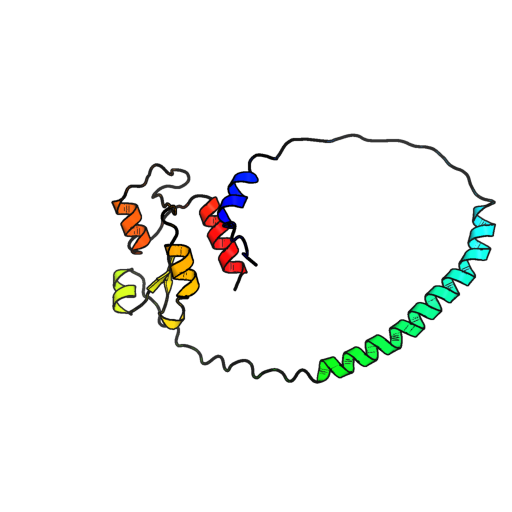.00 93.50 117 TYR A C 1
ATOM 908 O O . TYR A 1 117 ? -9.700 -7.171 6.956 1.00 93.50 117 TYR A O 1
ATOM 916 N N . ASP A 1 118 ? -9.090 -5.457 5.639 1.00 93.69 118 ASP A N 1
ATOM 917 C CA . ASP A 1 118 ? -10.365 -5.367 4.933 1.00 93.69 118 ASP A CA 1
ATOM 918 C C . ASP A 1 118 ? -10.272 -6.104 3.597 1.00 93.69 118 ASP A C 1
ATOM 920 O O . ASP A 1 118 ? -9.601 -5.638 2.676 1.00 93.69 118 ASP A O 1
ATOM 924 N N . ASP A 1 119 ? -10.935 -7.257 3.513 1.00 94.69 119 ASP A N 1
ATOM 925 C CA . ASP A 1 119 ? -10.940 -8.103 2.320 1.00 94.69 119 ASP A CA 1
ATOM 926 C C . ASP A 1 119 ? -11.563 -7.419 1.100 1.00 94.69 119 ASP A C 1
ATOM 928 O O . ASP A 1 119 ? -10.992 -7.486 0.018 1.00 94.69 119 ASP A O 1
ATOM 932 N N . GLU A 1 120 ? -12.690 -6.719 1.262 1.00 94.25 120 GLU A N 1
ATOM 933 C CA . GLU A 1 120 ? -13.375 -6.075 0.135 1.00 94.25 120 GLU A CA 1
ATOM 934 C C . GLU A 1 120 ? -12.507 -4.965 -0.461 1.00 94.25 120 GLU A C 1
ATOM 936 O O . GLU A 1 120 ? -12.354 -4.862 -1.680 1.00 94.25 120 GLU A O 1
ATOM 941 N N . LEU A 1 121 ? -11.904 -4.152 0.406 1.00 93.31 121 LEU A N 1
ATOM 942 C CA . LEU A 1 121 ? -11.024 -3.077 -0.024 1.00 93.31 121 LEU A CA 1
ATOM 943 C C . LEU A 1 121 ? -9.696 -3.599 -0.584 1.00 93.31 121 LEU A C 1
ATOM 945 O O . LEU A 1 121 ?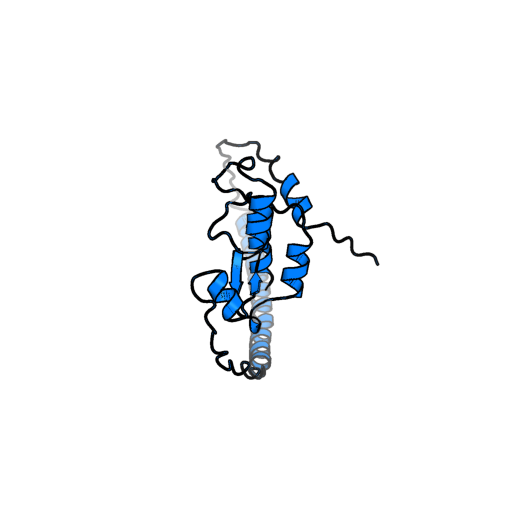 -9.184 -3.046 -1.557 1.00 93.31 121 L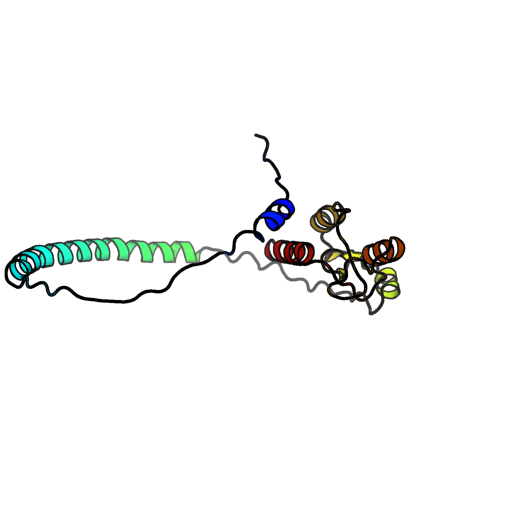EU A O 1
ATOM 949 N N . GLY A 1 122 ? -9.129 -4.630 0.047 1.00 93.62 122 GLY A N 1
ATOM 950 C CA . GLY A 1 122 ? -7.919 -5.298 -0.420 1.00 93.62 122 GLY A CA 1
ATOM 951 C C . GLY A 1 122 ? -8.107 -5.851 -1.828 1.00 93.62 122 GLY A C 1
ATOM 952 O O . GLY A 1 122 ? -7.339 -5.503 -2.717 1.00 93.62 122 GLY A O 1
ATOM 953 N N . ASP A 1 123 ? -9.180 -6.609 -2.054 1.00 94.25 123 ASP A N 1
ATOM 954 C CA . ASP A 1 123 ? -9.493 -7.207 -3.353 1.00 94.25 123 ASP A CA 1
ATOM 955 C C . ASP A 1 123 ? -9.753 -6.144 -4.439 1.00 94.25 123 ASP A C 1
ATOM 957 O O . ASP A 1 123 ? -9.270 -6.279 -5.567 1.00 94.25 123 ASP A O 1
ATOM 961 N N . ASP A 1 124 ? -10.482 -5.064 -4.119 1.00 93.19 124 ASP A N 1
ATOM 962 C CA . ASP A 1 124 ? -10.723 -3.958 -5.060 1.00 93.19 124 ASP A CA 1
ATOM 963 C C . ASP A 1 124 ? -9.406 -3.269 -5.445 1.00 93.19 124 ASP A C 1
ATOM 965 O O . ASP A 1 124 ? -9.117 -3.098 -6.633 1.00 93.19 124 ASP A O 1
ATOM 969 N N . TRP A 1 125 ? -8.555 -2.950 -4.465 1.00 94.31 125 TRP A N 1
ATOM 970 C CA . TRP A 1 125 ? -7.256 -2.332 -4.723 1.00 94.31 125 TRP A CA 1
ATOM 971 C C . TRP A 1 125 ? -6.313 -3.259 -5.500 1.00 94.31 125 TRP A C 1
ATOM 973 O O . TRP A 1 125 ? -5.685 -2.820 -6.466 1.00 94.31 125 TRP A O 1
ATOM 983 N N . ASP A 1 126 ? -6.241 -4.537 -5.130 1.00 92.50 126 ASP A N 1
ATOM 984 C CA . ASP A 1 126 ? -5.344 -5.530 -5.726 1.00 92.50 126 ASP A CA 1
ATOM 985 C C . ASP A 1 126 ? -5.768 -5.929 -7.151 1.00 92.50 126 ASP A C 1
ATOM 987 O O . ASP A 1 126 ? -4.929 -6.371 -7.941 1.00 92.50 126 ASP A O 1
ATOM 991 N N . SER A 1 127 ? -7.035 -5.701 -7.527 1.00 93.38 127 SER A N 1
ATOM 992 C CA . SER A 1 127 ? -7.533 -5.914 -8.896 1.00 93.38 127 SER A CA 1
ATOM 993 C C . SER A 1 127 ? -6.900 -4.988 -9.949 1.00 93.38 127 SER A C 1
ATOM 995 O O . SER A 1 127 ? -6.962 -5.271 -11.149 1.00 93.38 127 SER A O 1
ATOM 997 N N . HIS A 1 128 ? -6.246 -3.907 -9.516 1.00 91.69 128 HIS A N 1
ATOM 998 C CA . HIS A 1 128 ? -5.592 -2.927 -10.379 1.00 91.69 128 HIS A CA 1
ATOM 999 C C . HIS A 1 128 ? -4.137 -3.341 -10.662 1.00 91.69 128 HIS A C 1
ATOM 1001 O O . HIS A 1 128 ? -3.208 -3.184 -9.856 1.00 91.69 128 HIS A O 1
ATOM 1007 N N . ALA A 1 129 ? -3.927 -3.910 -11.850 1.00 88.31 129 ALA A N 1
ATOM 1008 C CA . ALA A 1 129 ? -2.611 -4.356 -12.307 1.00 88.31 129 ALA A CA 1
ATOM 1009 C C . ALA A 1 129 ? -1.669 -3.191 -12.677 1.00 88.31 129 ALA A C 1
ATOM 1011 O O . ALA A 1 129 ? -0.457 -3.385 -12.747 1.00 88.31 129 ALA A O 1
ATOM 1012 N N . ASP A 1 130 ? -2.214 -1.994 -12.883 1.00 90.88 130 ASP A N 1
ATOM 1013 C CA . ASP A 1 130 ? -1.534 -0.765 -13.300 1.00 90.88 130 ASP A CA 1
ATOM 1014 C C . ASP A 1 130 ? -0.904 0.032 -12.147 1.00 90.88 130 ASP A C 1
ATOM 1016 O O . ASP A 1 130 ? -0.221 1.030 -12.389 1.00 90.88 130 ASP A O 1
ATOM 1020 N N . TRP A 1 131 ? -1.074 -0.409 -10.896 1.00 93.62 131 TRP A N 1
ATOM 1021 C CA . TRP A 1 131 ? -0.283 0.123 -9.789 1.00 93.62 131 TRP A CA 1
ATOM 1022 C C . TRP A 1 131 ? 1.205 -0.108 -10.018 1.00 93.62 131 TRP A C 1
ATOM 1024 O O . TRP A 1 131 ? 1.627 -1.214 -10.367 1.00 93.62 131 TRP A O 1
ATOM 1034 N N . VAL A 1 132 ? 1.991 0.943 -9.785 1.00 93.62 132 VAL A N 1
ATOM 1035 C CA . VAL A 1 132 ? 3.435 0.969 -10.022 1.00 93.62 132 VAL A CA 1
ATOM 1036 C C . VAL A 1 132 ? 4.182 1.498 -8.809 1.00 93.62 132 VAL A C 1
ATOM 1038 O O . VAL A 1 132 ? 3.752 2.434 -8.134 1.00 93.62 132 VAL A O 1
ATOM 1041 N N . TRP A 1 133 ? 5.345 0.905 -8.570 1.00 95.69 133 TRP A N 1
ATOM 1042 C CA . TRP A 1 133 ? 6.280 1.317 -7.537 1.00 95.69 133 TRP A CA 1
ATOM 1043 C C . TRP A 1 133 ? 7.666 1.523 -8.132 1.00 95.69 133 TRP A C 1
ATOM 1045 O O . TRP A 1 133 ? 8.067 0.823 -9.061 1.00 95.69 133 TRP A O 1
ATOM 1055 N N . SER A 1 134 ? 8.420 2.453 -7.558 1.00 95.94 134 SER A N 1
ATOM 1056 C CA . SER A 1 134 ? 9.799 2.757 -7.939 1.00 95.94 134 SER A CA 1
ATOM 1057 C C . SER A 1 134 ? 10.703 2.804 -6.713 1.00 95.94 134 SER A C 1
ATOM 1059 O O . SER A 1 134 ? 10.267 3.129 -5.605 1.00 95.94 134 SER A O 1
ATOM 1061 N N . ARG A 1 135 ? 11.988 2.492 -6.899 1.00 95.62 135 ARG A N 1
ATOM 1062 C CA . ARG A 1 135 ? 12.986 2.563 -5.815 1.00 95.62 135 ARG A CA 1
ATOM 1063 C C . ARG A 1 135 ? 13.384 3.996 -5.473 1.00 95.62 135 ARG A C 1
ATOM 1065 O O . ARG A 1 135 ? 13.695 4.287 -4.317 1.00 95.62 135 ARG A O 1
ATOM 1072 N N . SER A 1 136 ? 13.319 4.888 -6.456 1.00 94.31 136 SER A N 1
ATOM 1073 C CA . SER A 1 136 ? 13.707 6.292 -6.332 1.00 94.31 136 SER A CA 1
ATOM 1074 C C . SER A 1 136 ? 12.510 7.238 -6.499 1.00 94.31 136 SER A C 1
ATOM 1076 O O . SER A 1 136 ? 11.608 6.953 -7.292 1.00 94.31 136 SER A O 1
ATOM 1078 N N . PRO A 1 137 ? 12.494 8.388 -5.797 1.00 92.31 137 PRO A N 1
ATOM 1079 C CA . PRO A 1 137 ? 11.454 9.395 -5.978 1.00 92.31 137 PRO A CA 1
ATOM 1080 C C . PRO A 1 137 ? 11.507 9.976 -7.394 1.00 92.31 137 PRO A C 1
ATOM 1082 O O . PRO A 1 137 ? 12.588 10.163 -7.952 1.00 92.31 137 PRO A O 1
ATOM 1085 N N . ASN A 1 138 ? 10.344 10.316 -7.955 1.00 86.62 138 ASN A N 1
ATOM 1086 C CA . ASN A 1 138 ? 10.202 10.972 -9.264 1.00 86.62 138 ASN A CA 1
ATOM 1087 C C . ASN A 1 138 ? 10.863 10.229 -10.446 1.00 86.62 138 ASN A C 1
ATOM 1089 O O . ASN A 1 138 ? 11.199 10.857 -11.448 1.00 86.62 138 ASN A O 1
ATOM 1093 N N . ASN A 1 139 ? 11.049 8.907 -10.354 1.00 86.31 139 ASN A N 1
ATOM 1094 C CA . ASN A 1 139 ? 11.625 8.104 -11.431 1.00 86.31 139 ASN A CA 1
ATOM 1095 C C . ASN A 1 139 ? 10.838 6.806 -11.656 1.00 86.31 139 ASN A C 1
ATOM 1097 O O . ASN A 1 139 ? 11.198 5.754 -11.134 1.00 86.31 139 ASN A O 1
ATOM 1101 N N . SER A 1 140 ? 9.798 6.875 -12.489 1.00 78.81 140 SER A N 1
ATOM 1102 C CA . SER A 1 140 ? 8.978 5.711 -12.852 1.00 78.81 140 SER A CA 1
ATOM 1103 C C . SER A 1 140 ? 9.733 4.636 -13.640 1.00 78.81 140 SER A C 1
ATOM 1105 O O . SER A 1 140 ? 9.260 3.507 -13.710 1.00 78.81 140 SER A O 1
ATOM 1107 N N . ALA A 1 141 ? 10.903 4.953 -14.206 1.00 85.19 141 ALA A N 1
ATOM 1108 C CA . ALA A 1 141 ? 11.744 3.991 -14.917 1.00 85.19 141 ALA A CA 1
ATOM 1109 C C . ALA A 1 141 ? 12.643 3.165 -13.978 1.00 85.19 141 ALA A C 1
ATOM 1111 O O . ALA A 1 141 ? 13.211 2.164 -14.406 1.00 85.19 141 ALA A O 1
ATOM 1112 N N . ASP A 1 142 ? 12.775 3.550 -12.703 1.00 91.00 142 ASP A N 1
ATOM 1113 C CA . ASP A 1 142 ? 13.512 2.783 -11.689 1.00 91.00 142 ASP A CA 1
ATOM 1114 C C . ASP A 1 142 ? 12.621 1.700 -11.064 1.00 91.00 142 ASP A C 1
ATOM 1116 O O . ASP A 1 142 ? 12.347 1.677 -9.859 1.00 91.00 142 ASP A O 1
ATOM 1120 N N . THR A 1 143 ? 12.124 0.826 -11.935 1.00 92.94 143 THR A N 1
ATOM 1121 C CA . THR A 1 143 ? 11.276 -0.316 -11.608 1.00 92.94 143 THR A CA 1
ATOM 1122 C C . THR A 1 143 ? 11.537 -1.462 -12.580 1.00 92.94 143 THR A C 1
ATOM 1124 O O . THR A 1 143 ? 11.983 -1.256 -13.708 1.00 92.94 143 THR A O 1
ATOM 1127 N N . ASP A 1 144 ? 11.278 -2.681 -12.130 1.00 95.06 144 ASP A N 1
ATOM 1128 C CA . ASP A 1 144 ? 11.351 -3.903 -12.922 1.00 95.06 144 ASP A CA 1
ATOM 1129 C C . ASP A 1 144 ? 10.319 -4.910 -12.392 1.00 95.06 144 ASP A C 1
ATOM 1131 O O . ASP A 1 144 ? 9.736 -4.717 -11.323 1.00 95.06 144 ASP A O 1
ATOM 1135 N N . GLU A 1 145 ? 10.068 -5.982 -13.145 1.00 94.81 145 GLU A N 1
ATOM 1136 C CA . GLU A 1 145 ? 9.052 -6.982 -12.791 1.00 94.81 145 GLU A CA 1
ATOM 1137 C C . GLU A 1 145 ? 9.307 -7.621 -11.417 1.00 94.81 145 GLU A C 1
ATOM 1139 O O . GLU A 1 145 ? 8.369 -7.827 -10.646 1.00 94.81 145 GLU A O 1
ATOM 1144 N N . GLN A 1 146 ? 10.574 -7.869 -11.075 1.00 96.56 146 GLN A N 1
ATOM 1145 C CA . GLN A 1 146 ? 10.948 -8.459 -9.793 1.00 96.56 146 GLN A CA 1
ATOM 1146 C C . GLN A 1 146 ? 10.641 -7.500 -8.637 1.00 96.56 146 GLN A C 1
ATOM 1148 O O . GLN A 1 146 ? 10.039 -7.900 -7.645 1.00 96.56 146 GLN A O 1
ATOM 1153 N N . PHE A 1 147 ? 10.987 -6.222 -8.776 1.00 96.44 147 PHE A N 1
ATOM 1154 C CA . PHE A 1 147 ? 10.693 -5.201 -7.776 1.00 96.44 147 PHE A CA 1
ATOM 1155 C C . PHE A 1 147 ? 9.195 -4.999 -7.581 1.00 96.44 147 PHE A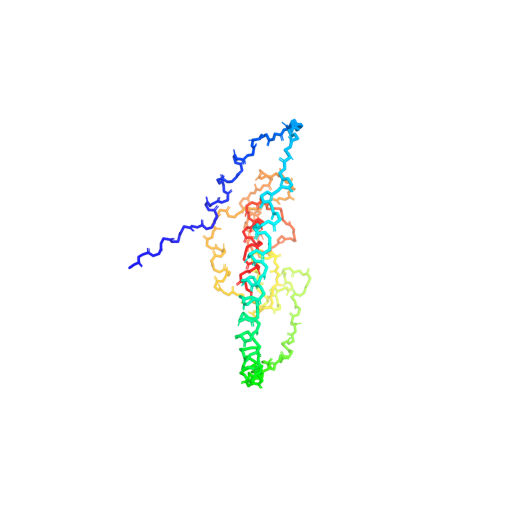 C 1
ATOM 1157 O O . PHE A 1 147 ? 8.725 -4.895 -6.450 1.00 96.44 147 PHE A O 1
ATOM 1164 N N . MET A 1 148 ? 8.437 -5.004 -8.674 1.00 95.56 148 MET A N 1
ATOM 1165 C CA . MET A 1 148 ? 6.981 -4.946 -8.631 1.00 95.56 148 MET A CA 1
ATOM 1166 C C . MET A 1 148 ? 6.392 -6.143 -7.879 1.00 95.56 148 MET A C 1
ATOM 1168 O O . MET A 1 148 ? 5.523 -5.959 -7.024 1.00 95.56 148 MET A O 1
ATOM 1172 N N . ALA A 1 149 ? 6.887 -7.355 -8.144 1.00 95.88 149 ALA A N 1
ATOM 1173 C CA . ALA A 1 149 ? 6.483 -8.555 -7.418 1.00 95.88 149 ALA A CA 1
ATOM 1174 C C . ALA A 1 149 ? 6.837 -8.467 -5.923 1.00 95.88 149 ALA A C 1
ATOM 1176 O O . ALA A 1 149 ? 6.007 -8.790 -5.074 1.00 95.88 149 ALA A O 1
ATOM 1177 N N . ASP A 1 150 ? 8.026 -7.962 -5.586 1.00 97.31 150 ASP A N 1
ATOM 1178 C CA . ASP A 1 150 ? 8.461 -7.783 -4.200 1.00 97.31 150 ASP A CA 1
ATOM 1179 C C . ASP A 1 150 ? 7.644 -6.720 -3.452 1.00 97.31 150 ASP A C 1
ATOM 1181 O O . ASP A 1 150 ? 7.329 -6.905 -2.273 1.00 97.31 150 ASP A O 1
ATOM 1185 N N . CYS A 1 151 ? 7.247 -5.633 -4.119 1.00 96.50 151 CYS A N 1
ATOM 1186 C CA . CYS A 1 151 ? 6.323 -4.642 -3.567 1.00 96.50 151 CYS A CA 1
ATOM 1187 C C . CYS A 1 151 ? 4.950 -5.257 -3.281 1.00 96.50 151 CYS A C 1
ATOM 1189 O O . CYS A 1 151 ? 4.449 -5.110 -2.169 1.00 96.50 151 CYS A O 1
ATOM 1191 N N . ARG A 1 152 ? 4.370 -5.997 -4.237 1.00 95.50 152 ARG A N 1
ATOM 1192 C CA . ARG A 1 152 ? 3.070 -6.675 -4.061 1.00 95.50 152 ARG A CA 1
ATOM 1193 C C . ARG A 1 152 ? 3.114 -7.742 -2.964 1.00 95.50 152 ARG A C 1
ATOM 1195 O O . ARG A 1 152 ? 2.142 -7.928 -2.244 1.00 95.50 152 ARG A O 1
ATOM 1202 N N . ALA A 1 153 ? 4.253 -8.411 -2.795 1.00 96.31 153 ALA A N 1
ATOM 1203 C CA . ALA A 1 153 ? 4.460 -9.408 -1.748 1.00 96.31 153 ALA A CA 1
ATOM 1204 C C . ALA A 1 153 ? 4.776 -8.809 -0.361 1.00 96.31 153 ALA A C 1
ATOM 1206 O O . ALA A 1 153 ? 4.887 -9.565 0.611 1.00 96.31 153 ALA A O 1
ATOM 1207 N N . GLY A 1 154 ? 4.968 -7.489 -0.257 1.00 96.94 154 GLY A N 1
ATOM 1208 C CA . GLY A 1 154 ? 5.355 -6.815 0.984 1.00 96.94 154 GLY A CA 1
ATOM 1209 C C . GLY A 1 154 ? 6.792 -7.094 1.433 1.00 96.94 154 GLY A C 1
ATOM 1210 O O . GLY A 1 154 ? 7.083 -7.019 2.627 1.00 96.94 154 GLY A O 1
ATOM 1211 N N . ASN A 1 155 ? 7.688 -7.449 0.505 1.00 97.56 155 ASN A N 1
ATOM 1212 C CA . ASN A 1 155 ? 9.115 -7.694 0.767 1.00 97.56 155 ASN A CA 1
ATOM 1213 C C . ASN A 1 155 ? 9.940 -6.400 0.815 1.00 97.56 155 ASN A C 1
ATOM 1215 O O . ASN A 1 155 ? 11.046 -6.377 1.355 1.00 97.56 155 ASN A O 1
ATOM 1219 N N . VAL A 1 156 ? 9.413 -5.317 0.245 1.00 95.69 156 VAL A N 1
ATOM 1220 C CA . VAL A 1 156 ? 10.093 -4.024 0.169 1.00 95.69 156 VAL A CA 1
ATOM 1221 C C . VAL A 1 156 ? 9.642 -3.134 1.322 1.00 95.69 156 VAL A C 1
ATOM 1223 O O . VAL A 1 156 ? 8.454 -2.909 1.521 1.00 95.69 156 VAL A O 1
ATOM 1226 N N . ARG A 1 157 ? 10.599 -2.573 2.067 1.00 92.19 157 ARG A N 1
ATOM 1227 C CA . ARG A 1 157 ? 10.308 -1.690 3.212 1.00 92.19 157 ARG A CA 1
ATOM 1228 C C . ARG A 1 157 ? 9.804 -0.306 2.797 1.00 92.19 157 ARG A C 1
ATOM 1230 O O . ARG A 1 157 ? 9.104 0.355 3.557 1.00 92.19 157 ARG A O 1
ATOM 1237 N N . THR A 1 158 ? 10.233 0.186 1.640 1.00 93.38 158 THR A N 1
ATOM 1238 C CA . THR A 1 158 ? 9.905 1.533 1.164 1.00 93.38 158 THR A CA 1
ATOM 1239 C C . THR A 1 158 ? 9.880 1.546 -0.352 1.00 93.38 158 THR A C 1
ATOM 1241 O O . THR A 1 158 ? 10.824 1.078 -0.986 1.00 93.38 158 THR A O 1
ATOM 1244 N N . ALA A 1 159 ? 8.821 2.111 -0.915 1.00 95.56 159 ALA A N 1
ATOM 1245 C CA . ALA A 1 159 ? 8.652 2.287 -2.342 1.00 95.56 159 ALA A CA 1
ATOM 1246 C C . ALA A 1 159 ? 8.031 3.656 -2.625 1.00 95.56 159 ALA A C 1
ATOM 1248 O O . ALA A 1 159 ? 7.250 4.172 -1.825 1.00 95.56 159 ALA A O 1
ATOM 1249 N N . TRP A 1 160 ? 8.382 4.234 -3.767 1.00 95.88 160 TRP A N 1
ATOM 1250 C CA . TRP A 1 160 ? 7.776 5.457 -4.277 1.00 95.88 160 TRP A CA 1
ATOM 1251 C C . TRP A 1 160 ? 6.668 5.097 -5.248 1.00 95.88 160 TRP A C 1
ATOM 1253 O O . TRP A 1 160 ? 6.794 4.133 -5.995 1.00 95.88 160 TRP A O 1
ATOM 1263 N N . LEU A 1 161 ? 5.596 5.876 -5.244 1.00 93.81 161 LEU A N 1
ATOM 1264 C CA . LEU A 1 161 ? 4.447 5.684 -6.118 1.00 93.81 161 LEU A CA 1
ATOM 1265 C C . LEU A 1 161 ? 4.075 7.017 -6.781 1.00 93.81 161 LEU A C 1
ATOM 1267 O O . LEU A 1 161 ? 4.368 8.084 -6.231 1.00 93.81 161 LEU A O 1
ATOM 1271 N N . PRO A 1 162 ? 3.467 6.983 -7.972 1.00 92.50 162 PRO A N 1
ATOM 1272 C CA . PRO A 1 162 ? 3.055 8.183 -8.682 1.00 92.50 162 PRO A CA 1
ATOM 1273 C C . PRO A 1 162 ? 1.901 8.895 -7.967 1.00 92.50 162 PRO A C 1
ATOM 1275 O O . PRO A 1 162 ? 1.145 8.300 -7.196 1.00 92.50 162 PRO A O 1
ATOM 1278 N N . TRP A 1 163 ? 1.730 10.184 -8.266 1.00 91.56 163 TRP A N 1
ATOM 1279 C CA . TRP A 1 163 ? 0.739 11.030 -7.594 1.00 91.56 163 TRP A CA 1
ATOM 1280 C C . TRP A 1 163 ? -0.695 10.490 -7.693 1.00 91.56 163 TRP A C 1
ATOM 1282 O O . TRP A 1 163 ? -1.427 10.529 -6.709 1.00 91.56 163 TRP A O 1
ATOM 1292 N N . TYR A 1 164 ? -1.094 9.922 -8.835 1.00 91.75 164 TYR A N 1
ATOM 1293 C CA . TYR A 1 164 ? -2.447 9.379 -9.001 1.00 91.75 164 TYR A CA 1
ATOM 1294 C C . TYR A 1 164 ? -2.745 8.234 -8.018 1.00 91.75 164 TYR A C 1
ATOM 1296 O O . TYR A 1 164 ? -3.817 8.208 -7.417 1.00 91.75 164 TYR A O 1
ATOM 1304 N N . GLN A 1 165 ? -1.781 7.339 -7.782 1.00 94.31 165 GLN A N 1
ATOM 1305 C CA . GLN A 1 165 ? -1.917 6.242 -6.823 1.00 94.31 165 GLN A CA 1
ATOM 1306 C C . GLN A 1 165 ? -1.890 6.756 -5.373 1.00 94.31 165 GLN A C 1
ATOM 1308 O O . GLN A 1 165 ? -2.553 6.201 -4.500 1.00 94.31 165 GLN A O 1
ATOM 1313 N N . HIS A 1 166 ? -1.188 7.860 -5.102 1.00 92.56 166 HIS A N 1
ATOM 1314 C CA . HIS A 1 166 ? -1.234 8.512 -3.791 1.00 92.56 166 HIS A CA 1
ATOM 1315 C C . HIS A 1 166 ? -2.624 9.102 -3.521 1.00 92.56 166 HIS A C 1
ATOM 1317 O O . HIS A 1 166 ? -3.197 8.889 -2.456 1.00 92.56 166 HIS A O 1
ATOM 1323 N N . MET A 1 167 ? -3.205 9.782 -4.513 1.00 94.75 167 MET A N 1
ATOM 1324 C CA . MET A 1 167 ? -4.562 10.325 -4.413 1.00 94.75 167 MET A CA 1
ATOM 1325 C C . MET A 1 167 ? -5.616 9.220 -4.279 1.00 94.75 167 MET A C 1
ATOM 1327 O O . MET A 1 167 ? -6.556 9.371 -3.502 1.00 94.75 167 MET A O 1
ATOM 1331 N N . ALA A 1 168 ? -5.429 8.097 -4.980 1.00 92.62 168 ALA A N 1
ATOM 1332 C CA . ALA A 1 168 ? -6.245 6.893 -4.849 1.00 92.62 168 ALA A CA 1
ATOM 1333 C C . ALA A 1 168 ? -6.288 6.369 -3.406 1.00 92.62 168 ALA A C 1
ATOM 1335 O O . ALA A 1 168 ? -7.363 6.121 -2.862 1.00 92.62 168 ALA A O 1
ATOM 1336 N N . HIS A 1 169 ? -5.115 6.238 -2.783 1.00 92.38 169 HIS A N 1
ATOM 1337 C CA . HIS A 1 169 ? -4.975 5.835 -1.386 1.00 92.38 169 HIS A CA 1
ATOM 1338 C C . HIS A 1 169 ? -5.680 6.820 -0.437 1.00 92.38 169 HIS A C 1
ATOM 1340 O O . HIS A 1 169 ? -6.429 6.404 0.447 1.00 92.38 169 HIS A O 1
ATOM 1346 N N . CYS A 1 170 ? -5.499 8.127 -0.656 1.00 91.69 170 CYS A N 1
ATOM 1347 C CA . CYS A 1 170 ? -6.132 9.166 0.156 1.00 91.69 170 CYS A CA 1
ATOM 1348 C C . CYS A 1 170 ? -7.665 9.113 0.095 1.00 91.69 170 CYS A C 1
ATOM 1350 O O . CYS A 1 170 ? -8.317 9.202 1.132 1.00 91.69 170 CYS A O 1
ATOM 1352 N N . ASP A 1 171 ? -8.254 8.945 -1.090 1.00 91.00 171 ASP A N 1
ATOM 1353 C CA . ASP A 1 171 ? -9.713 8.861 -1.250 1.00 91.00 171 ASP A CA 1
ATOM 1354 C C . ASP A 1 171 ? -10.308 7.668 -0.483 1.00 91.00 171 ASP A C 1
ATOM 1356 O O . ASP A 1 171 ? -11.350 7.784 0.160 1.00 91.00 171 ASP A O 1
ATOM 1360 N N . ILE A 1 172 ? -9.613 6.531 -0.486 1.00 88.19 172 ILE A N 1
ATOM 1361 C CA . ILE A 1 172 ? -10.042 5.319 0.219 1.00 88.19 172 ILE A CA 1
ATOM 1362 C C . ILE A 1 172 ? -10.040 5.501 1.739 1.00 88.19 172 ILE A C 1
ATOM 1364 O O . ILE A 1 172 ? -10.992 5.081 2.396 1.00 88.19 172 ILE A O 1
ATOM 1368 N N . ILE A 1 173 ? -9.016 6.149 2.302 1.00 81.62 173 ILE A N 1
ATOM 1369 C CA . ILE A 1 173 ? -8.944 6.400 3.751 1.00 81.62 173 ILE A CA 1
ATOM 1370 C C . ILE A 1 173 ? -10.128 7.247 4.226 1.00 81.62 173 ILE A C 1
ATOM 1372 O O . ILE A 1 173 ? -10.622 7.046 5.329 1.00 81.62 173 ILE A O 1
ATOM 1376 N N . MET A 1 174 ? -10.610 8.168 3.390 1.00 79.50 174 MET A N 1
ATOM 1377 C CA . MET A 1 174 ? -11.700 9.081 3.745 1.00 79.50 174 MET A CA 1
ATOM 1378 C C . MET A 1 174 ? -13.103 8.477 3.571 1.00 79.50 174 MET A C 1
ATOM 1380 O O . MET A 1 174 ? -14.090 9.121 3.929 1.00 79.50 174 MET A O 1
ATOM 1384 N N . LYS A 1 175 ? -13.216 7.275 2.994 1.00 71.69 175 LYS A N 1
ATOM 1385 C CA . LYS A 1 175 ? -14.496 6.588 2.747 1.00 71.69 175 LYS A CA 1
ATOM 1386 C C . LYS A 1 175 ? -14.959 5.697 3.902 1.00 71.69 175 LYS A C 1
ATOM 1388 O O . LYS A 1 175 ? -16.128 5.309 3.907 1.00 71.69 175 LYS A O 1
ATOM 1393 N N . LYS A 1 176 ? -14.072 5.368 4.841 1.00 57.12 176 LYS A N 1
ATOM 1394 C CA . LYS A 1 176 ? -14.368 4.594 6.056 1.00 57.12 176 LYS A CA 1
ATOM 1395 C C . LYS A 1 176 ? -14.493 5.504 7.271 1.00 57.12 176 LYS A C 1
ATOM 1397 O O . LYS A 1 176 ? -15.292 5.147 8.164 1.00 57.12 176 LYS A O 1
#

Radius of gyration: 30.61 Å; chains: 1; bounding box: 58×79×43 Å

pLDDT: mean 74.06, std 21.09, range [28.89, 97.56]

Secondary structure (DSSP, 8-state):
-------THHHHTTTTT-----------------TTHHHHHHHHHHHHHHHHHHHHHHHHHHHHHHHHHHHTT------------------SSHHHHHHTT-EEETTTTEEE-GGG--HHHHHHHHT-TT---BSSTT-TTS--HHHHHHHHTT--S--B--HHHHHHHHHHHTT-

Organism: Colletotrichum higginsianum (strain IMI 349063) (NCBI:txid759273)

Foldseek 3Di:
DDDPPPDPLVVVVPPVPDDDDDDDDDYDDDDDDDPPVVVVCCVVVVVVVVVVVVVVVVVPVVVVVVVVVVVVPPPPPPPPPPPVPPQQDCDDALVSNVVSVWDQQLLVLDTGRPVPDDPVVSCVVVVDPPWAWAPDPPDRPRDDPVRVVCSVSSRDPDTYGDPSSVVVSVVVVVVD

Sequence (176 aa):
MMFSRQSVYQKLDSVSEIEGSCCDSDDRGSIYQPDLKSRYYLSQMLPKCALFLGVVFLASIPGLASLKLLATSRDALPLSERIPTPITQCGSSPEEARRLGCRFEMHNFAWVPPQCYDDELGDDWDSHADWVWSRSPNNSADTDEQFMADCRAGNVRTAWLPWYQHMAHCDIIMKK

InterPro domains:
  IPR053008 Phomopsin biosynthesis-associated protein [PTHR35896] (50-176)